Protein AF-A0A7W1AZB2-F1 (afdb_monomer_lite)

Structure (mmCIF, N/CA/C/O backbone):
data_AF-A0A7W1AZB2-F1
#
_entry.id   AF-A0A7W1AZB2-F1
#
loop_
_atom_site.group_PDB
_atom_site.id
_atom_site.type_symbol
_atom_site.label_atom_id
_atom_site.label_alt_id
_atom_site.label_comp_id
_atom_site.label_asym_id
_atom_site.label_entity_id
_atom_site.label_seq_id
_atom_site.pdbx_PDB_ins_code
_atom_site.Cartn_x
_atom_site.Cartn_y
_atom_site.Cartn_z
_atom_site.occupancy
_atom_site.B_iso_or_equiv
_atom_site.auth_seq_id
_atom_site.auth_comp_id
_atom_site.auth_asym_id
_atom_site.auth_atom_id
_atom_site.pdbx_PDB_model_num
ATOM 1 N N . MET A 1 1 ? -14.595 -7.357 2.730 1.00 48.16 1 MET A N 1
ATOM 2 C CA . MET A 1 1 ? -14.914 -8.304 3.821 1.00 48.16 1 MET A CA 1
ATOM 3 C C . MET A 1 1 ? -15.755 -7.704 4.955 1.00 48.16 1 MET A C 1
ATOM 5 O O . MET A 1 1 ? -16.165 -8.462 5.813 1.00 48.16 1 MET A O 1
ATOM 9 N N . ALA A 1 2 ? -16.147 -6.422 4.925 1.00 40.38 2 ALA A N 1
ATOM 10 C CA . ALA A 1 2 ? -17.115 -5.849 5.878 1.00 40.38 2 ALA A CA 1
ATOM 11 C C . ALA A 1 2 ? -18.600 -6.149 5.534 1.00 40.38 2 ALA A C 1
ATOM 13 O O . ALA A 1 2 ? -19.490 -5.406 5.919 1.00 40.38 2 ALA A O 1
ATOM 14 N N . GLY A 1 3 ? -18.868 -7.222 4.779 1.00 42.06 3 GLY A N 1
ATOM 15 C CA . GLY A 1 3 ? -20.216 -7.614 4.330 1.00 42.06 3 GLY A CA 1
ATOM 16 C C . GLY A 1 3 ? -20.587 -9.071 4.632 1.00 42.06 3 GLY A C 1
ATOM 17 O O . GLY A 1 3 ? -21.647 -9.513 4.216 1.00 42.06 3 GLY A O 1
ATOM 18 N N . TYR A 1 4 ? -19.726 -9.816 5.338 1.00 56.06 4 TYR A N 1
ATOM 19 C CA . TYR A 1 4 ? -19.917 -11.246 5.645 1.00 56.06 4 TYR A CA 1
ATOM 20 C C . TYR A 1 4 ? -20.294 -11.519 7.116 1.00 56.06 4 TYR A C 1
ATOM 22 O O . TYR A 1 4 ? -20.297 -12.669 7.536 1.00 56.06 4 TYR A O 1
ATOM 30 N N . GLY A 1 5 ? -20.584 -10.485 7.918 1.00 59.97 5 GLY A N 1
ATOM 31 C CA . GLY A 1 5 ? -20.988 -10.645 9.326 1.00 59.97 5 GLY A CA 1
ATOM 32 C C . GLY A 1 5 ? -19.882 -11.114 10.285 1.00 59.97 5 GLY A C 1
ATOM 33 O O . GLY A 1 5 ? -20.169 -11.411 11.439 1.00 59.97 5 GLY A O 1
ATOM 34 N N . VAL A 1 6 ? -18.627 -11.177 9.835 1.00 67.38 6 VAL A N 1
ATOM 35 C CA . VAL A 1 6 ? -17.486 -11.585 10.668 1.00 67.38 6 VAL A CA 1
ATOM 36 C C . VAL A 1 6 ? -17.044 -10.415 11.544 1.00 67.38 6 VAL A C 1
ATOM 38 O O . VAL A 1 6 ? -16.822 -9.312 11.038 1.00 67.38 6 VAL A O 1
ATOM 41 N N . SER A 1 7 ? -16.924 -10.656 12.852 1.00 72.94 7 SER A N 1
ATOM 42 C CA . SER A 1 7 ? -16.494 -9.635 13.803 1.00 72.94 7 SER A CA 1
ATOM 43 C C . SER A 1 7 ? -15.004 -9.313 13.633 1.00 72.94 7 SER A C 1
ATOM 45 O O . SER A 1 7 ? -14.186 -10.185 13.341 1.00 72.94 7 SER A O 1
ATOM 47 N N . ASP A 1 8 ? -14.641 -8.048 13.833 1.00 70.31 8 ASP A N 1
ATOM 48 C CA . ASP A 1 8 ? -13.257 -7.551 13.788 1.00 70.31 8 ASP A CA 1
ATOM 49 C C . ASP A 1 8 ? -12.321 -8.350 14.719 1.00 70.31 8 ASP A C 1
ATOM 51 O O . ASP A 1 8 ? -11.191 -8.671 14.363 1.00 70.31 8 ASP A O 1
ATOM 55 N N . THR A 1 9 ? -12.848 -8.794 15.863 1.00 76.56 9 THR A N 1
ATOM 56 C CA . THR A 1 9 ? -12.177 -9.679 16.825 1.00 76.56 9 THR A CA 1
ATOM 57 C C . THR A 1 9 ? -11.842 -11.063 16.275 1.00 76.56 9 THR A C 1
ATOM 59 O O . THR A 1 9 ? -10.828 -11.637 16.663 1.00 76.56 9 THR A O 1
ATOM 62 N N . ASP A 1 10 ? -12.654 -11.615 15.377 1.00 77.12 10 ASP A N 1
ATOM 63 C CA . ASP A 1 10 ? -12.387 -12.935 14.793 1.00 77.12 10 ASP A CA 1
ATOM 64 C C . ASP A 1 10 ? -11.356 -12.842 13.666 1.00 77.12 10 ASP A C 1
ATOM 66 O O . ASP A 1 10 ? -10.499 -13.713 13.532 1.00 77.12 10 ASP A O 1
ATOM 70 N N . ILE A 1 11 ? -11.376 -11.744 12.906 1.00 76.38 11 ILE A N 1
ATOM 71 C CA . ILE A 1 11 ? -10.357 -11.448 11.890 1.00 76.38 11 ILE A CA 1
ATOM 72 C C . ILE A 1 11 ? -8.998 -11.213 12.562 1.00 76.38 11 ILE A C 1
ATOM 74 O O . ILE A 1 11 ? -7.988 -11.738 12.100 1.00 76.38 11 ILE A O 1
ATOM 78 N N . ALA A 1 12 ? -8.982 -10.483 13.679 1.00 79.62 12 ALA A N 1
ATOM 79 C CA . ALA A 1 12 ? -7.799 -10.241 14.501 1.00 79.62 12 ALA A CA 1
ATOM 80 C C . ALA A 1 12 ? -7.158 -11.550 14.998 1.00 79.62 12 ALA A C 1
ATOM 82 O O . ALA A 1 12 ? -5.958 -11.749 14.830 1.00 79.62 12 ALA A O 1
ATOM 83 N N . LYS A 1 13 ? -7.967 -12.495 15.501 1.00 79.75 13 LYS A N 1
ATOM 84 C CA . LYS A 1 13 ? -7.493 -13.821 15.943 1.00 79.75 13 LYS A CA 1
ATOM 85 C C . LYS A 1 13 ? -6.894 -14.657 14.814 1.00 79.75 13 LYS A C 1
ATOM 87 O O . LYS A 1 13 ? -5.901 -15.336 15.028 1.00 79.75 13 LYS A O 1
ATOM 92 N N . VAL A 1 14 ? -7.495 -14.633 13.623 1.00 82.56 14 VAL A N 1
ATOM 93 C CA . VAL A 1 14 ? -6.989 -15.393 12.462 1.00 82.56 14 VAL A CA 1
ATOM 94 C C . VAL A 1 14 ? -5.689 -14.798 11.923 1.00 82.56 14 VAL A C 1
ATOM 96 O O . VAL A 1 14 ? -4.838 -15.529 11.423 1.00 82.56 14 VAL A O 1
ATOM 99 N N . LEU A 1 15 ? -5.542 -13.476 12.007 1.00 77.25 15 LEU A N 1
ATOM 100 C CA . LEU A 1 15 ? -4.338 -12.775 11.570 1.00 77.25 15 LEU A CA 1
ATOM 101 C C . LEU A 1 15 ? -3.238 -12.736 12.645 1.00 77.25 15 LEU A C 1
ATOM 103 O O . LEU A 1 15 ? -2.122 -12.354 12.311 1.00 77.25 15 LEU A O 1
ATOM 107 N N . ASP A 1 16 ? -3.543 -13.141 13.883 1.00 79.31 16 ASP A N 1
ATOM 108 C CA . ASP A 1 16 ? -2.678 -13.020 15.068 1.00 79.31 16 ASP A CA 1
ATOM 109 C C . ASP A 1 16 ? -2.204 -11.571 15.308 1.00 79.31 16 ASP A C 1
ATOM 111 O O . ASP A 1 16 ? -1.042 -11.288 15.591 1.00 79.31 16 ASP A O 1
ATOM 115 N N . ILE A 1 17 ? -3.123 -10.615 15.128 1.00 80.38 17 ILE A N 1
ATOM 116 C CA . ILE A 1 17 ? -2.878 -9.175 15.295 1.00 80.38 17 ILE A CA 1
ATOM 117 C C . ILE A 1 17 ? -3.910 -8.630 16.276 1.00 80.38 17 ILE A C 1
ATOM 119 O O . ILE A 1 17 ? -5.069 -9.032 16.245 1.00 80.38 17 ILE A O 1
ATOM 123 N N . ASP A 1 18 ? -3.513 -7.681 17.120 1.00 81.12 18 ASP A N 1
ATOM 124 C CA . ASP A 1 18 ? -4.442 -6.996 18.014 1.00 81.12 18 ASP A CA 1
ATOM 125 C C . ASP A 1 18 ? -5.546 -6.233 17.244 1.00 81.12 18 ASP A C 1
ATOM 127 O O . ASP A 1 18 ? -5.304 -5.607 16.204 1.00 81.12 18 ASP A O 1
ATOM 131 N N . ALA A 1 19 ? -6.776 -6.280 17.763 1.00 76.62 19 ALA A N 1
ATOM 132 C CA . ALA A 1 19 ? -7.951 -5.712 17.101 1.00 76.62 19 ALA A CA 1
ATOM 133 C C . ALA A 1 19 ? -7.880 -4.179 16.969 1.00 76.62 19 ALA A C 1
ATOM 135 O O . ALA A 1 19 ? -8.385 -3.610 16.001 1.00 76.62 19 ALA A O 1
ATOM 136 N N . GLU A 1 20 ? -7.215 -3.484 17.893 1.00 78.88 20 GLU A N 1
ATOM 137 C CA . GLU A 1 20 ? -7.022 -2.036 17.796 1.00 78.88 20 GLU A CA 1
ATOM 138 C C . GLU A 1 20 ? -6.054 -1.687 16.660 1.00 78.88 20 GLU A C 1
ATOM 140 O O . GLU A 1 20 ? -6.298 -0.768 15.870 1.00 78.88 20 GLU A O 1
ATOM 145 N N . THR A 1 21 ? -5.014 -2.506 16.494 1.00 77.19 21 THR A N 1
ATOM 146 C CA . THR A 1 21 ? -4.068 -2.403 15.375 1.00 77.19 21 THR A CA 1
ATOM 147 C C . THR A 1 21 ? -4.775 -2.661 14.042 1.00 77.19 21 THR A C 1
ATOM 149 O O . THR A 1 21 ? -4.596 -1.909 13.077 1.00 77.19 21 THR A O 1
ATOM 152 N N . LEU A 1 22 ? -5.659 -3.662 13.992 1.00 74.44 22 LEU A N 1
ATOM 153 C CA . LEU A 1 22 ? -6.482 -3.956 12.819 1.00 74.44 22 LEU A CA 1
ATOM 154 C C . LEU A 1 22 ? -7.354 -2.751 12.424 1.00 74.44 22 LEU A C 1
ATOM 156 O O . LEU A 1 22 ? -7.337 -2.328 11.263 1.00 74.44 22 LEU A O 1
ATOM 160 N N . ARG A 1 23 ? -8.044 -2.129 13.388 1.00 74.50 23 ARG A N 1
ATOM 161 C CA . ARG A 1 23 ? -8.871 -0.927 13.163 1.00 74.50 23 ARG A CA 1
ATOM 162 C C . ARG A 1 23 ? -8.063 0.265 12.676 1.00 74.50 23 ARG A C 1
ATOM 164 O O . ARG A 1 23 ? -8.494 0.950 11.746 1.00 74.50 23 ARG A O 1
ATOM 171 N N . LEU A 1 24 ? -6.887 0.499 13.254 1.00 74.75 24 LEU A N 1
ATOM 172 C CA . LEU A 1 24 ? -6.000 1.586 12.845 1.00 74.75 24 LEU A CA 1
ATOM 173 C C . LEU A 1 24 ? -5.580 1.440 11.373 1.00 74.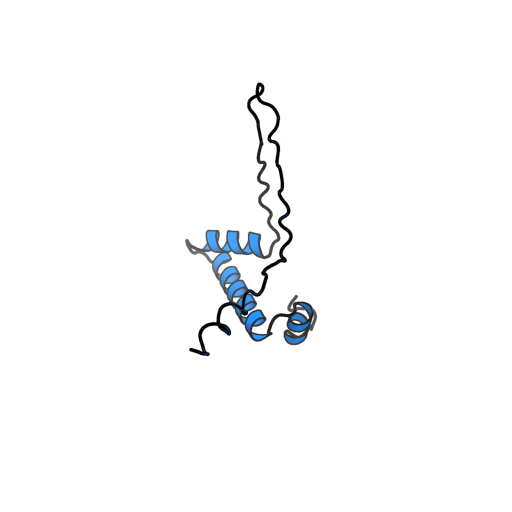75 24 LEU A C 1
ATOM 175 O O . LEU A 1 24 ? -5.651 2.399 10.596 1.00 74.75 24 LEU A O 1
ATOM 179 N N . HIS A 1 25 ? -5.205 0.227 10.962 1.00 69.62 25 HIS A N 1
ATOM 180 C CA . HIS A 1 25 ? -4.848 -0.063 9.575 1.00 69.62 25 HIS A CA 1
ATOM 181 C C . HIS A 1 25 ? -6.045 0.055 8.624 1.00 69.62 25 HIS A C 1
ATOM 183 O O . HIS A 1 25 ? -5.906 0.611 7.529 1.00 69.62 25 HIS A O 1
ATOM 189 N N . TYR A 1 26 ? -7.229 -0.411 9.031 1.00 68.94 26 TYR A N 1
ATOM 190 C CA . TYR A 1 26 ? -8.441 -0.300 8.217 1.00 68.94 26 TYR A CA 1
ATOM 191 C C . TYR A 1 26 ? -8.897 1.149 8.022 1.00 68.94 26 TYR A C 1
ATOM 193 O O . TYR A 1 26 ? -9.222 1.524 6.893 1.00 68.94 26 TYR A O 1
ATOM 201 N N . CYS A 1 27 ? -8.839 1.973 9.068 1.00 68.69 27 CYS A N 1
ATOM 202 C CA . CYS A 1 27 ? -9.175 3.396 9.010 1.00 68.69 27 CYS A CA 1
ATOM 203 C C . CYS A 1 27 ? -8.255 4.158 8.041 1.00 68.69 27 CYS A C 1
ATOM 205 O O . CYS A 1 27 ? -8.708 4.926 7.188 1.00 68.69 27 CYS A O 1
ATOM 207 N N . ARG A 1 28 ? -6.943 3.892 8.093 1.00 69.12 28 ARG A N 1
ATOM 208 C CA . ARG A 1 28 ? -5.972 4.534 7.191 1.00 69.12 28 ARG A CA 1
ATOM 209 C C . ARG A 1 28 ? -6.211 4.167 5.728 1.00 69.12 28 ARG A C 1
ATOM 211 O O . ARG A 1 28 ? -6.047 5.004 4.843 1.00 69.12 28 ARG A O 1
ATOM 218 N N . ALA A 1 29 ? -6.639 2.936 5.486 1.00 68.81 29 ALA A N 1
ATOM 219 C CA . ALA A 1 29 ? -6.986 2.456 4.164 1.00 68.81 29 ALA A CA 1
ATOM 220 C C . ALA A 1 29 ? -8.279 3.132 3.643 1.00 68.81 29 ALA A C 1
ATOM 222 O O . ALA A 1 29 ? -8.306 3.609 2.511 1.00 68.81 29 ALA A O 1
ATOM 223 N N . GLU A 1 30 ? -9.328 3.258 4.460 1.00 72.81 30 GLU A N 1
ATOM 224 C CA . GLU A 1 30 ? -10.557 3.974 4.073 1.00 72.81 30 GLU A CA 1
ATOM 225 C C . GLU A 1 30 ? -10.291 5.443 3.695 1.00 72.81 30 GLU A C 1
ATOM 227 O O . GLU A 1 30 ? -10.776 5.924 2.667 1.00 72.81 30 GLU A O 1
ATOM 232 N N . ASN A 1 31 ? -9.458 6.141 4.470 1.00 73.44 31 ASN A N 1
ATOM 233 C CA . ASN A 1 31 ? -9.076 7.526 4.183 1.00 73.44 31 ASN A CA 1
ATOM 234 C C . ASN A 1 31 ? -8.335 7.671 2.845 1.00 73.44 31 ASN A C 1
ATOM 236 O O . ASN A 1 31 ? -8.558 8.635 2.110 1.00 73.44 31 ASN A O 1
ATOM 240 N N . LEU A 1 32 ? -7.483 6.701 2.504 1.00 69.12 32 LEU A N 1
ATOM 241 C CA . LEU A 1 32 ? -6.794 6.663 1.214 1.00 69.12 32 LEU A CA 1
ATOM 242 C C . LEU A 1 32 ? -7.766 6.453 0.051 1.00 69.12 32 LEU A C 1
ATOM 244 O O . LEU A 1 32 ? -7.633 7.130 -0.961 1.00 69.12 32 LEU A O 1
ATOM 248 N N . TYR A 1 33 ? -8.768 5.584 0.204 1.00 74.56 33 TYR A N 1
ATOM 249 C CA . TYR A 1 33 ? -9.803 5.380 -0.814 1.00 74.56 33 TYR A CA 1
ATOM 250 C C . TYR A 1 33 ? -10.634 6.645 -1.065 1.00 74.56 33 TYR A C 1
ATOM 252 O O . TYR A 1 33 ? -10.868 7.019 -2.215 1.00 74.56 33 TYR A O 1
ATOM 260 N N . ARG A 1 34 ? -11.028 7.354 0.002 1.00 77.06 34 ARG A N 1
ATOM 261 C CA . ARG A 1 34 ? -11.748 8.631 -0.127 1.00 77.06 34 ARG A CA 1
ATOM 262 C C . ARG A 1 34 ? -10.908 9.690 -0.839 1.00 77.06 34 ARG A C 1
ATOM 264 O O . ARG A 1 34 ? -11.423 10.356 -1.728 1.00 77.06 34 ARG A O 1
ATOM 271 N N . LYS A 1 35 ? -9.618 9.814 -0.502 1.00 77.56 35 LYS A N 1
ATOM 272 C CA . LYS A 1 35 ? -8.696 10.730 -1.200 1.00 77.56 35 LYS A CA 1
ATOM 273 C C . LYS A 1 35 ? -8.457 10.336 -2.657 1.00 77.56 35 LYS A C 1
ATOM 275 O O . LYS A 1 35 ? -8.400 11.211 -3.508 1.00 77.56 35 LYS A O 1
ATOM 280 N N . ALA A 1 36 ? -8.343 9.041 -2.941 1.00 72.69 36 ALA A N 1
ATOM 281 C CA . ALA A 1 36 ? -8.160 8.511 -4.290 1.00 72.69 36 ALA A CA 1
ATOM 282 C C . ALA A 1 36 ? -9.355 8.773 -5.220 1.00 72.69 36 ALA A C 1
ATOM 284 O O . ALA A 1 36 ? -9.174 8.862 -6.428 1.00 72.69 36 ALA A O 1
ATOM 285 N N . THR A 1 37 ? -10.564 8.874 -4.657 1.00 77.88 37 THR A N 1
ATOM 286 C CA . THR A 1 37 ? -11.820 9.082 -5.403 1.00 77.88 37 THR A CA 1
ATOM 287 C C . THR A 1 37 ? -12.221 10.566 -5.477 1.00 77.88 37 THR A C 1
ATOM 289 O O . THR A 1 37 ? -13.247 10.893 -6.061 1.00 77.88 37 THR A O 1
ATOM 292 N N . GLY A 1 38 ? -11.452 11.471 -4.861 1.00 79.38 38 GLY A N 1
ATOM 293 C CA . GLY A 1 38 ? -11.699 12.916 -4.906 1.00 79.38 38 GLY A CA 1
ATOM 294 C C . GLY A 1 38 ? -10.912 13.631 -6.010 1.00 79.38 38 GLY A C 1
ATOM 295 O O . GLY A 1 38 ? -9.960 13.085 -6.555 1.00 79.38 38 GLY A O 1
ATOM 296 N N . ASP A 1 39 ? -11.257 14.890 -6.283 1.00 70.69 39 ASP A N 1
ATOM 297 C CA . ASP A 1 39 ? -10.630 15.721 -7.327 1.00 70.69 39 ASP A CA 1
ATOM 298 C C . ASP A 1 39 ? -9.491 16.607 -6.784 1.00 70.69 39 ASP A C 1
ATOM 300 O O . ASP A 1 39 ? -9.527 17.835 -6.857 1.00 70.69 39 ASP A O 1
ATOM 304 N N . GLY A 1 40 ? -8.471 15.989 -6.183 1.00 78.38 40 GLY A N 1
ATOM 305 C CA . GLY A 1 40 ? -7.289 16.689 -5.660 1.00 78.38 40 GLY A CA 1
ATOM 306 C C . GLY A 1 40 ? -5.997 16.304 -6.381 1.00 78.38 40 GLY A C 1
ATOM 307 O O . GLY A 1 40 ? -5.871 15.190 -6.878 1.00 78.38 40 GLY A O 1
ATOM 308 N N . CYS A 1 41 ? -4.976 17.169 -6.360 1.00 71.75 41 CYS A N 1
ATOM 309 C CA . CYS A 1 41 ? -3.643 16.828 -6.890 1.00 71.75 41 CYS A CA 1
ATOM 310 C C . CYS A 1 41 ? -3.037 15.573 -6.226 1.00 71.75 41 CYS A C 1
ATOM 312 O O . CYS A 1 41 ? -2.258 14.851 -6.841 1.00 71.75 41 CYS A O 1
ATOM 314 N N . GLU A 1 42 ? -3.415 15.285 -4.977 1.00 79.94 42 GLU A N 1
ATOM 315 C CA . GLU A 1 42 ? -2.990 14.087 -4.239 1.00 79.94 42 GLU A CA 1
ATOM 316 C C . GLU A 1 42 ? -3.772 12.816 -4.619 1.00 79.94 42 GLU A C 1
ATOM 318 O O . GLU A 1 42 ? -3.386 11.715 -4.215 1.00 79.94 42 GLU A O 1
ATOM 323 N N . ALA A 1 43 ? -4.870 12.945 -5.372 1.00 78.50 43 ALA A N 1
ATOM 324 C CA . ALA A 1 43 ? -5.797 11.851 -5.642 1.00 78.50 43 ALA A CA 1
ATOM 325 C C . ALA A 1 43 ? -5.155 10.739 -6.471 1.00 78.50 43 ALA A C 1
ATOM 327 O O . ALA A 1 43 ? -5.306 9.565 -6.145 1.00 78.50 43 ALA A O 1
ATOM 328 N N . VAL A 1 44 ? -4.350 11.095 -7.477 1.00 78.19 44 VAL A N 1
ATOM 329 C CA . VAL A 1 44 ? -3.648 10.120 -8.327 1.00 78.19 44 VAL A CA 1
ATOM 330 C C . VAL A 1 44 ? -2.670 9.279 -7.502 1.00 78.19 44 VAL A C 1
ATOM 332 O O . VAL A 1 44 ? -2.651 8.053 -7.610 1.00 78.19 44 VAL A O 1
ATOM 335 N N . THR A 1 45 ? -1.905 9.909 -6.609 1.00 83.75 45 THR A N 1
ATOM 336 C CA . THR A 1 45 ? -0.954 9.214 -5.728 1.00 83.75 45 THR A CA 1
ATOM 337 C C . THR A 1 45 ? -1.670 8.292 -4.742 1.00 83.75 45 THR A C 1
ATOM 339 O O . THR A 1 45 ? -1.268 7.140 -4.557 1.00 83.75 45 THR A O 1
ATOM 342 N N . ALA A 1 46 ? -2.764 8.767 -4.139 1.00 80.81 46 ALA A N 1
ATOM 343 C CA . ALA A 1 46 ? -3.593 7.954 -3.256 1.00 80.81 46 ALA A CA 1
ATOM 344 C C . ALA A 1 46 ? -4.227 6.765 -4.004 1.00 80.81 46 ALA A C 1
ATOM 346 O O . ALA A 1 46 ? -4.259 5.656 -3.468 1.00 80.81 46 ALA A O 1
ATOM 347 N N . ALA A 1 47 ? -4.660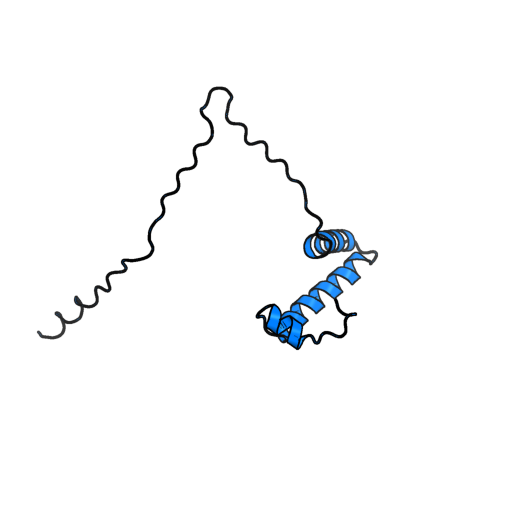 6.963 -5.253 1.00 80.75 47 ALA A N 1
ATOM 348 C CA . ALA A 1 47 ? -5.232 5.922 -6.103 1.00 80.75 47 ALA A CA 1
ATOM 349 C C . ALA A 1 47 ? -4.209 4.840 -6.466 1.00 80.75 47 ALA A C 1
ATOM 351 O O . ALA A 1 47 ? -4.498 3.652 -6.314 1.00 80.75 47 ALA A O 1
ATOM 352 N N . ILE A 1 48 ? -2.991 5.225 -6.860 1.00 83.00 48 ILE A N 1
ATOM 353 C CA . ILE A 1 48 ? -1.897 4.281 -7.136 1.00 83.00 48 ILE A CA 1
ATOM 354 C C . ILE A 1 48 ? -1.592 3.440 -5.893 1.00 83.00 48 ILE A C 1
ATOM 356 O O . ILE A 1 48 ? -1.503 2.211 -5.971 1.00 83.00 48 ILE A O 1
ATOM 360 N N . PHE A 1 49 ? -1.470 4.082 -4.730 1.00 82.12 49 PHE A N 1
ATOM 361 C CA . PHE A 1 49 ? -1.192 3.375 -3.484 1.00 82.12 49 PHE A CA 1
ATOM 362 C C . PHE A 1 49 ? -2.331 2.420 -3.097 1.00 82.12 49 PHE A C 1
ATOM 364 O O . PHE A 1 49 ? -2.082 1.276 -2.707 1.00 82.12 49 PHE A O 1
ATOM 371 N N . TRP A 1 50 ? -3.587 2.844 -3.251 1.00 80.19 50 TRP A N 1
ATOM 372 C CA . TRP A 1 50 ? -4.755 2.004 -2.989 1.00 80.19 50 TRP A CA 1
ATOM 373 C C . TRP A 1 50 ? -4.810 0.772 -3.900 1.00 80.19 50 TRP A C 1
ATOM 375 O O . TRP A 1 50 ? -4.997 -0.353 -3.427 1.00 80.19 50 TRP A O 1
ATOM 385 N N . LEU A 1 51 ? -4.591 0.958 -5.202 1.00 79.62 51 LEU A N 1
ATOM 386 C CA . LEU A 1 51 ? -4.618 -0.132 -6.174 1.00 79.62 51 LEU A CA 1
ATOM 387 C C . LEU A 1 51 ? -3.483 -1.145 -5.940 1.00 79.62 51 LEU A C 1
ATOM 389 O O . LEU A 1 51 ? -3.716 -2.355 -5.993 1.00 79.62 51 LEU A O 1
ATOM 393 N N . LYS A 1 52 ? -2.276 -0.674 -5.601 1.00 78.69 52 LYS A N 1
ATOM 394 C CA . LYS A 1 52 ? -1.141 -1.548 -5.255 1.00 78.69 52 LYS A CA 1
ATOM 395 C C . LYS A 1 52 ? -1.373 -2.330 -3.961 1.00 78.69 52 LYS A C 1
ATOM 397 O O . LYS A 1 52 ? -1.074 -3.520 -3.900 1.00 78.69 52 LYS A O 1
ATOM 402 N N . THR A 1 53 ? -1.926 -1.690 -2.929 1.00 74.81 53 THR A N 1
ATOM 403 C CA . THR A 1 53 ? -2.083 -2.314 -1.602 1.00 74.81 53 THR A CA 1
ATOM 404 C C . THR A 1 53 ? -3.335 -3.180 -1.456 1.00 74.81 53 THR A C 1
ATOM 406 O O . THR A 1 53 ? -3.289 -4.166 -0.721 1.00 74.81 53 THR A O 1
ATOM 409 N N . ARG A 1 54 ? -4.444 -2.877 -2.152 1.00 70.69 54 ARG A N 1
ATOM 410 C CA . ARG A 1 54 ? -5.707 -3.638 -2.036 1.00 70.69 54 ARG A CA 1
ATOM 411 C C . ARG A 1 54 ? -6.250 -4.240 -3.325 1.00 70.69 54 ARG A C 1
ATOM 413 O O . ARG A 1 54 ? -6.845 -5.311 -3.249 1.00 70.69 54 ARG A O 1
ATOM 420 N N . ALA A 1 55 ? -6.032 -3.631 -4.490 1.00 71.94 55 ALA A N 1
ATOM 421 C CA . ALA A 1 55 ? -6.528 -4.180 -5.761 1.00 71.94 55 ALA A CA 1
ATOM 422 C C . ALA A 1 55 ? -5.592 -5.234 -6.380 1.00 71.94 55 ALA A C 1
ATOM 424 O O . ALA A 1 55 ? -5.830 -5.690 -7.495 1.00 71.94 55 ALA A O 1
ATOM 425 N N . ARG A 1 56 ? -4.534 -5.637 -5.655 1.00 69.19 56 ARG A N 1
ATOM 426 C CA . ARG A 1 56 ? -3.527 -6.618 -6.100 1.00 69.19 56 ARG A CA 1
ATOM 427 C C . ARG A 1 56 ? -2.865 -6.223 -7.425 1.00 69.19 56 ARG A C 1
ATOM 429 O O . ARG A 1 56 ? -2.380 -7.097 -8.143 1.00 69.19 56 ARG A O 1
ATOM 436 N N . TRP A 1 57 ? -2.798 -4.923 -7.726 1.00 78.25 57 TRP A N 1
ATOM 437 C CA . TRP A 1 57 ? -2.056 -4.445 -8.885 1.00 78.25 57 TRP A CA 1
ATOM 438 C C . TRP A 1 57 ? -0.572 -4.761 -8.685 1.00 78.25 57 TRP A C 1
ATOM 440 O O . TRP A 1 57 ? 0.091 -4.196 -7.815 1.00 78.25 57 TRP A O 1
ATOM 450 N N . LYS A 1 58 ? -0.064 -5.708 -9.478 1.00 71.94 58 LYS A N 1
ATOM 451 C CA . LYS A 1 58 ? 1.360 -6.016 -9.577 1.00 71.94 58 LYS A CA 1
ATOM 452 C C . LYS A 1 58 ? 1.962 -5.263 -10.748 1.00 71.94 58 LYS A C 1
ATOM 454 O O . LYS A 1 58 ? 1.472 -5.353 -11.869 1.00 71.94 58 LYS A O 1
ATOM 459 N N . GLU A 1 59 ? 3.046 -4.560 -10.471 1.00 77.50 59 GLU A N 1
ATOM 460 C CA . GLU A 1 59 ? 3.889 -3.979 -11.503 1.00 77.50 59 GLU A CA 1
ATOM 461 C C . GLU A 1 59 ? 4.811 -5.084 -12.023 1.00 77.50 59 GLU A C 1
ATOM 463 O O . GLU A 1 59 ? 5.551 -5.700 -11.254 1.00 77.50 59 GLU A O 1
ATOM 468 N N . THR A 1 60 ? 4.707 -5.409 -13.307 1.00 73.75 60 THR A N 1
ATOM 469 C CA . THR A 1 60 ? 5.567 -6.407 -13.946 1.00 73.75 60 THR A CA 1
ATOM 470 C C . THR A 1 60 ? 6.878 -5.742 -14.332 1.00 73.75 60 THR A C 1
ATOM 472 O O . THR A 1 60 ? 6.964 -5.099 -15.376 1.00 73.75 60 THR A O 1
ATOM 475 N N . SER A 1 61 ? 7.896 -5.873 -13.483 1.00 71.06 61 SER A N 1
ATOM 476 C CA . SER A 1 61 ? 9.251 -5.423 -13.793 1.00 71.06 61 SER A CA 1
ATOM 477 C C . SER A 1 61 ? 10.056 -6.565 -14.416 1.00 71.06 61 SER A C 1
ATOM 479 O O . SER A 1 61 ? 10.430 -7.531 -13.749 1.00 71.06 61 SER A O 1
ATOM 481 N N . VAL A 1 62 ? 10.320 -6.464 -15.718 1.00 75.06 62 VAL A N 1
ATOM 482 C CA . VAL A 1 62 ? 11.252 -7.361 -16.408 1.00 75.06 62 VAL A CA 1
ATOM 483 C C . VAL A 1 62 ? 12.660 -6.847 -16.133 1.00 75.06 62 VAL A C 1
ATOM 485 O O . VAL A 1 62 ? 13.036 -5.777 -16.599 1.00 75.06 62 VAL A O 1
ATOM 488 N N . HIS A 1 63 ? 13.416 -7.585 -15.325 1.00 76.94 63 HIS A N 1
ATOM 489 C CA . HIS A 1 63 ? 14.829 -7.305 -15.094 1.00 76.94 63 HIS A CA 1
ATOM 490 C C . HIS A 1 63 ? 15.648 -8.220 -15.998 1.00 76.94 63 HIS A C 1
ATOM 492 O O . HIS A 1 63 ? 15.783 -9.413 -15.724 1.00 76.94 63 HIS A O 1
ATOM 498 N N . GLU A 1 64 ? 16.177 -7.667 -17.085 1.00 75.31 64 GLU A N 1
ATOM 499 C CA . GLU A 1 64 ? 17.124 -8.379 -17.938 1.00 75.31 64 GLU A CA 1
ATOM 500 C C . GLU A 1 64 ? 18.494 -8.393 -17.252 1.00 75.31 64 GLU A C 1
ATOM 502 O O . GLU A 1 64 ? 19.214 -7.397 -17.214 1.00 75.31 64 GLU A O 1
ATOM 507 N N . LEU A 1 65 ? 18.843 -9.534 -16.656 1.00 71.44 65 LEU A N 1
ATOM 508 C CA . LEU A 1 65 ? 20.171 -9.774 -16.096 1.00 71.44 65 LEU A CA 1
ATOM 509 C C . LEU A 1 65 ? 21.094 -10.273 -17.212 1.00 71.44 65 LEU A C 1
ATOM 511 O O . LEU A 1 65 ? 21.289 -11.474 -17.385 1.00 71.44 65 LEU A O 1
ATOM 515 N N . GLY A 1 66 ? 21.635 -9.342 -17.995 1.00 66.00 66 GLY A N 1
ATOM 516 C CA . GLY A 1 66 ? 22.677 -9.628 -18.978 1.00 66.00 66 GLY A CA 1
ATOM 517 C C . GLY A 1 66 ? 24.060 -9.597 -18.329 1.00 66.00 66 GLY A C 1
ATOM 518 O O . GLY A 1 66 ? 24.507 -8.546 -17.875 1.00 66.00 66 GLY A O 1
ATOM 519 N N . GLY A 1 67 ? 24.755 -10.735 -18.292 1.00 64.88 67 GLY A N 1
ATOM 520 C CA . GLY A 1 67 ? 26.219 -10.716 -18.223 1.00 64.88 67 GLY A CA 1
ATOM 521 C C . GLY A 1 67 ? 26.770 -10.241 -19.570 1.00 64.88 67 GLY A C 1
ATOM 522 O O . GLY A 1 67 ? 26.115 -10.448 -20.593 1.00 64.88 67 GLY A O 1
ATOM 523 N N . ALA A 1 68 ? 27.946 -9.604 -19.601 1.00 67.88 68 ALA A N 1
ATOM 524 C CA . ALA A 1 68 ? 28.639 -9.401 -20.876 1.00 67.88 68 ALA A CA 1
ATOM 525 C C . ALA A 1 68 ? 28.740 -10.757 -21.596 1.00 67.88 68 ALA A C 1
ATOM 527 O O . ALA A 1 68 ? 28.993 -11.767 -20.939 1.00 67.88 68 ALA A O 1
ATOM 528 N N . SER A 1 69 ? 28.522 -10.794 -22.914 1.00 63.34 69 SER A N 1
ATOM 529 C CA . SER A 1 69 ? 28.499 -12.025 -23.731 1.00 63.34 69 SER A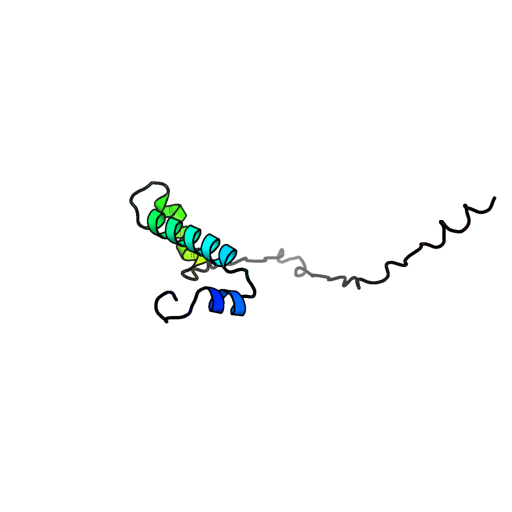 CA 1
ATOM 530 C C . SER A 1 69 ? 29.738 -12.915 -23.566 1.00 63.34 69 SER A C 1
ATOM 532 O O . SER A 1 69 ? 29.710 -14.112 -23.832 1.00 63.34 69 SER A O 1
ATOM 534 N N . ASP A 1 70 ? 30.816 -12.291 -23.124 1.00 68.81 70 ASP A N 1
ATOM 535 C CA . ASP A 1 70 ? 32.184 -12.761 -23.014 1.00 68.81 70 ASP A CA 1
ATOM 536 C C . ASP A 1 70 ? 32.571 -13.072 -21.554 1.00 68.81 70 ASP A C 1
ATOM 538 O O . ASP A 1 70 ? 33.677 -13.545 -21.289 1.00 68.81 70 ASP A O 1
ATOM 542 N N . LEU A 1 71 ? 31.648 -12.874 -20.603 1.00 66.31 71 LEU A N 1
ATOM 543 C CA . LEU A 1 71 ? 31.811 -13.225 -19.196 1.00 66.31 71 LEU A CA 1
ATOM 544 C C . LEU A 1 71 ? 30.919 -14.413 -18.804 1.00 66.31 71 LEU A C 1
ATOM 546 O O . LEU A 1 71 ? 29.801 -14.564 -19.301 1.00 66.31 71 LEU A O 1
ATOM 550 N N . PRO A 1 72 ? 31.388 -15.265 -17.877 1.00 69.88 72 PRO A N 1
ATOM 551 C CA . PRO A 1 72 ? 30.574 -16.343 -17.337 1.00 69.88 72 PRO A CA 1
ATOM 552 C C . PRO A 1 72 ? 29.334 -15.793 -16.605 1.00 69.88 72 PRO A C 1
ATOM 554 O O . PRO A 1 72 ? 29.361 -14.672 -16.087 1.00 69.88 72 PRO A O 1
ATOM 557 N N . PRO A 1 73 ? 28.245 -16.581 -16.526 1.00 74.19 73 PRO A N 1
ATOM 558 C CA . PRO A 1 73 ? 27.015 -16.173 -15.854 1.00 74.19 73 PRO A CA 1
ATOM 559 C C . PRO A 1 73 ? 27.260 -15.813 -14.383 1.00 74.19 73 PRO A C 1
ATOM 561 O O . PRO A 1 73 ? 28.138 -16.3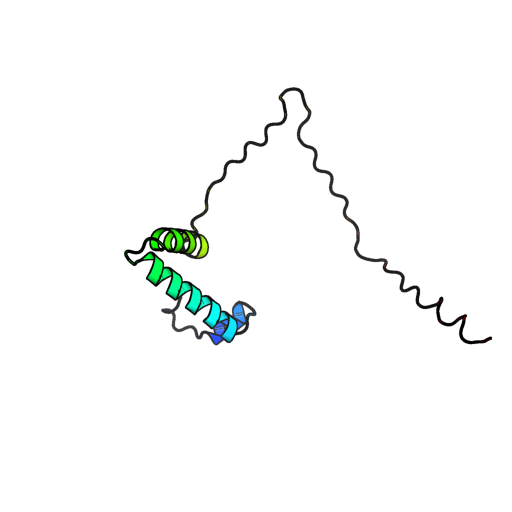81 -13.728 1.00 74.19 73 PRO A O 1
ATOM 564 N N . LEU A 1 74 ? 26.444 -14.894 -13.853 1.00 76.00 74 LEU A N 1
ATOM 565 C CA . LEU A 1 74 ? 26.505 -14.458 -12.455 1.00 76.00 74 LEU A CA 1
ATOM 566 C C . LEU A 1 74 ? 26.361 -15.668 -11.514 1.00 76.00 74 LEU A C 1
ATOM 568 O O . LEU A 1 74 ? 25.301 -16.289 -11.431 1.00 76.00 74 LEU A O 1
ATOM 572 N N . ARG A 1 75 ? 27.441 -16.005 -10.803 1.00 73.56 75 ARG A N 1
ATOM 573 C CA . ARG A 1 75 ? 27.485 -17.090 -9.818 1.00 73.56 75 ARG A CA 1
ATOM 574 C C . ARG A 1 75 ? 27.143 -16.537 -8.436 1.00 73.56 75 ARG A C 1
ATOM 576 O O . ARG A 1 75 ? 27.836 -15.661 -7.932 1.00 73.56 75 ARG A O 1
ATOM 583 N N . ILE A 1 76 ? 26.087 -17.067 -7.823 1.00 81.25 76 ILE A N 1
ATOM 584 C CA . ILE A 1 76 ? 25.680 -16.721 -6.456 1.00 81.25 76 ILE A CA 1
ATOM 585 C C . ILE A 1 76 ? 26.177 -17.824 -5.515 1.00 81.25 76 ILE A C 1
ATOM 587 O O . ILE A 1 76 ? 25.704 -18.957 -5.593 1.00 81.25 76 ILE A O 1
ATOM 591 N N . GLU A 1 77 ? 27.109 -17.501 -4.616 1.00 82.31 77 GLU A N 1
ATOM 592 C CA . GLU A 1 77 ? 27.567 -18.405 -3.552 1.00 82.31 77 GLU A CA 1
ATOM 593 C C . GLU A 1 77 ? 26.953 -17.982 -2.214 1.00 82.31 77 GLU A C 1
ATOM 595 O O . GLU A 1 77 ? 27.010 -16.817 -1.826 1.00 82.31 77 GLU A O 1
ATOM 600 N N . ARG A 1 78 ? 26.324 -18.933 -1.515 1.00 76.38 78 ARG A N 1
ATOM 601 C CA . ARG A 1 78 ? 25.710 -18.714 -0.199 1.00 76.38 78 ARG A CA 1
ATOM 602 C C . ARG A 1 78 ? 26.544 -19.400 0.874 1.00 76.38 78 ARG A C 1
ATOM 604 O O . ARG A 1 78 ? 26.698 -20.617 0.843 1.00 76.38 78 ARG A O 1
ATOM 611 N N . ILE A 1 79 ? 27.031 -18.632 1.842 1.00 82.44 79 ILE A N 1
ATOM 612 C CA . ILE A 1 79 ? 27.635 -19.171 3.063 1.00 82.44 79 ILE A CA 1
ATOM 613 C C . ILE A 1 79 ? 26.525 -19.228 4.110 1.00 82.44 79 ILE A C 1
ATOM 615 O O . ILE A 1 79 ? 25.995 -18.198 4.523 1.00 82.44 79 ILE A O 1
ATOM 619 N N . ILE A 1 80 ? 26.123 -20.440 4.488 1.00 77.38 80 ILE A N 1
ATOM 620 C CA . ILE A 1 80 ? 25.176 -20.654 5.583 1.00 77.38 80 ILE A CA 1
ATOM 621 C C . ILE A 1 80 ? 26.007 -20.653 6.863 1.00 77.38 80 ILE A C 1
ATOM 623 O O . ILE A 1 80 ? 26.770 -21.583 7.101 1.00 77.38 80 ILE A O 1
ATOM 627 N N . ILE A 1 81 ? 25.903 -19.579 7.642 1.00 79.19 81 ILE A N 1
ATOM 628 C CA . ILE A 1 81 ? 26.485 -19.515 8.982 1.00 79.19 81 ILE A CA 1
ATOM 629 C C . ILE A 1 81 ? 25.439 -20.095 9.932 1.00 79.19 81 ILE A C 1
ATOM 631 O 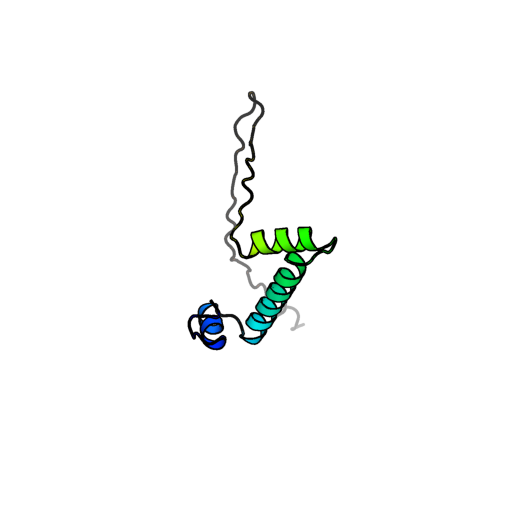O . ILE A 1 81 ? 24.366 -19.507 10.086 1.00 79.19 81 ILE A O 1
ATOM 635 N N . ASP A 1 82 ? 25.730 -21.242 10.544 1.00 75.69 82 ASP A N 1
ATOM 636 C CA . ASP A 1 82 ? 24.882 -21.797 11.596 1.00 75.69 82 ASP A CA 1
ATOM 637 C C . ASP A 1 82 ? 24.907 -20.873 12.829 1.00 75.69 82 ASP A C 1
ATOM 639 O O . ASP A 1 82 ? 25.977 -20.562 13.360 1.00 75.69 82 ASP A O 1
ATOM 643 N N . PRO A 1 83 ? 23.747 -20.399 13.318 1.00 71.69 83 PRO A N 1
ATOM 644 C CA . PRO A 1 83 ? 23.689 -19.514 14.469 1.00 71.69 83 PRO A CA 1
ATOM 645 C C . PRO A 1 83 ? 23.680 -20.336 15.764 1.00 71.69 83 PRO A C 1
ATOM 647 O O . PRO A 1 83 ? 22.621 -20.543 16.349 1.00 71.69 83 PRO A O 1
ATOM 650 N N . ARG A 1 84 ? 24.848 -20.831 16.185 1.00 67.00 84 ARG A N 1
ATOM 651 C CA . ARG A 1 84 ? 25.219 -21.315 17.539 1.00 67.00 84 ARG A CA 1
ATOM 652 C C . ARG A 1 84 ? 26.650 -21.833 17.392 1.00 67.00 84 ARG A C 1
ATOM 654 O O . ARG A 1 84 ? 26.860 -22.815 16.708 1.00 67.00 84 ARG A O 1
ATOM 661 N N . GLU A 1 85 ? 27.662 -21.131 17.874 1.00 58.34 85 GLU A N 1
ATOM 662 C CA . GLU A 1 85 ? 28.051 -21.182 19.281 1.00 58.34 85 GLU A CA 1
ATOM 663 C C . GLU A 1 85 ? 28.445 -19.790 19.780 1.00 58.34 85 GLU A C 1
ATOM 665 O O . GLU A 1 85 ? 29.555 -19.308 19.578 1.00 58.34 85 GLU A O 1
ATOM 670 N N . ARG A 1 86 ? 27.524 -19.134 20.489 1.00 52.19 86 ARG A N 1
ATOM 671 C CA . ARG A 1 86 ? 27.922 -18.135 21.478 1.00 52.19 86 ARG A CA 1
ATOM 672 C C . ARG A 1 86 ? 28.349 -18.941 22.701 1.00 52.19 86 ARG A C 1
ATOM 674 O O . ARG A 1 86 ? 27.493 -19.255 23.528 1.00 52.19 86 ARG A O 1
ATOM 681 N N . SER A 1 87 ? 29.618 -19.359 22.763 1.00 48.56 87 SER A N 1
ATOM 682 C CA . SER A 1 87 ? 30.181 -19.856 24.018 1.00 48.56 87 SER A CA 1
ATOM 683 C C . SER A 1 87 ? 29.971 -18.753 25.046 1.00 48.56 87 SER A C 1
ATOM 685 O O . SER A 1 87 ? 30.295 -17.580 24.845 1.00 48.56 87 SER A O 1
ATOM 687 N N . VAL A 1 88 ? 29.269 -19.114 26.106 1.00 55.88 88 VAL A N 1
ATOM 688 C CA . VAL A 1 88 ? 29.035 -18.245 27.242 1.00 55.88 88 VAL A CA 1
ATOM 689 C C . VAL A 1 88 ? 30.335 -18.279 28.034 1.00 55.88 88 VAL A C 1
ATOM 691 O O . VAL A 1 88 ? 30.449 -19.031 28.991 1.00 55.88 88 VAL A O 1
ATOM 694 N N . ASP A 1 89 ? 31.340 -17.518 27.603 1.00 51.56 89 ASP A N 1
ATOM 695 C CA . ASP A 1 89 ? 32.549 -17.311 28.401 1.00 51.56 89 ASP A CA 1
ATOM 696 C C . ASP A 1 89 ? 32.199 -16.368 29.556 1.00 51.56 89 ASP A C 1
ATOM 698 O O . ASP A 1 89 ? 32.470 -15.169 29.523 1.00 51.56 89 ASP A O 1
ATOM 702 N N . ASN A 1 90 ? 31.526 -16.918 30.569 1.00 55.09 90 ASN A N 1
ATOM 703 C CA . ASN A 1 90 ? 31.251 -16.248 31.836 1.00 55.09 90 ASN A CA 1
ATOM 704 C C . ASN A 1 90 ? 32.090 -16.818 32.993 1.00 55.09 90 ASN A C 1
ATOM 706 O O . ASN A 1 90 ? 31.739 -16.626 34.151 1.00 55.09 90 ASN A O 1
ATOM 710 N N . ASP A 1 9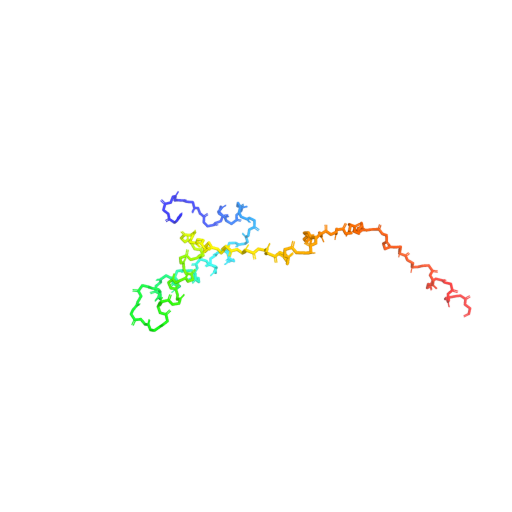1 ? 33.218 -17.468 32.687 1.00 56.19 91 ASP A N 1
ATOM 711 C CA . ASP A 1 91 ? 34.144 -18.013 33.693 1.00 56.19 91 ASP A CA 1
ATOM 712 C C . ASP A 1 91 ? 35.422 -17.174 33.880 1.00 56.19 91 ASP A C 1
ATOM 714 O O . ASP A 1 91 ? 36.230 -17.449 34.767 1.00 56.19 91 ASP A O 1
ATOM 718 N N . VAL A 1 92 ? 35.601 -16.084 33.123 1.00 52.31 92 VAL A N 1
ATOM 719 C CA . VAL A 1 92 ? 36.744 -15.171 33.335 1.00 52.31 92 VAL A CA 1
ATOM 720 C C . VAL A 1 92 ? 36.493 -14.201 34.502 1.00 52.31 92 VAL A C 1
ATOM 722 O O . VAL A 1 92 ? 37.444 -13.743 35.128 1.00 52.31 92 VAL A O 1
ATOM 725 N N . LEU A 1 93 ? 35.233 -13.932 34.873 1.00 48.41 93 LEU A N 1
ATOM 726 C CA . LEU A 1 93 ? 34.903 -12.994 35.959 1.00 48.41 93 LEU A CA 1
ATOM 727 C C . LEU A 1 93 ? 34.919 -13.619 37.367 1.00 48.41 93 LEU A C 1
ATOM 729 O O . LEU A 1 93 ? 35.066 -12.883 38.335 1.00 48.41 93 LEU A O 1
ATOM 733 N N . ALA A 1 94 ? 34.866 -14.949 37.507 1.00 53.03 94 ALA A N 1
ATOM 734 C CA . ALA A 1 94 ? 34.904 -15.613 38.820 1.00 53.03 94 ALA A CA 1
ATOM 735 C C . ALA A 1 94 ? 36.330 -15.809 39.381 1.00 53.03 94 ALA A C 1
ATOM 737 O O . ALA A 1 94 ? 36.497 -16.139 40.552 1.00 53.03 94 ALA A O 1
ATOM 738 N N . SER A 1 95 ? 37.370 -15.599 38.565 1.00 49.81 95 SER A N 1
ATOM 739 C CA . SER A 1 95 ? 38.769 -15.827 38.967 1.00 49.81 95 SER A CA 1
ATOM 740 C C . SER A 1 95 ? 39.486 -14.571 39.487 1.00 49.81 95 SER A C 1
ATOM 742 O O . SER A 1 95 ? 40.592 -14.678 40.011 1.00 49.81 95 SER A O 1
ATOM 744 N N . PHE A 1 96 ? 38.874 -13.386 39.371 1.00 54.78 96 PHE A N 1
ATOM 745 C CA . PHE A 1 96 ? 39.459 -12.119 39.840 1.00 54.78 96 PHE A CA 1
ATOM 746 C C . PHE A 1 96 ? 38.894 -11.621 41.177 1.00 54.78 96 PHE A C 1
ATOM 748 O O . PHE A 1 96 ? 39.389 -10.628 41.699 1.00 54.78 96 PHE A O 1
ATOM 755 N N . GLU A 1 97 ? 37.913 -12.311 41.765 1.00 52.75 97 GLU A N 1
ATOM 756 C CA . GLU A 1 97 ? 37.252 -11.881 43.009 1.00 52.75 97 GLU A CA 1
ATOM 757 C C . GLU A 1 97 ? 37.738 -12.640 44.259 1.00 52.75 97 GLU A C 1
ATOM 759 O O . GLU A 1 97 ? 37.126 -12.601 45.322 1.00 52.75 97 GLU A O 1
ATOM 764 N N . THR A 1 98 ? 38.876 -13.333 44.171 1.00 51.25 98 THR A N 1
ATOM 765 C CA . THR A 1 98 ? 39.565 -13.888 45.348 1.00 51.25 98 THR A CA 1
ATOM 766 C C . THR A 1 98 ? 41.064 -13.626 45.264 1.00 51.25 98 THR A C 1
ATOM 768 O O . THR A 1 98 ? 41.870 -14.544 45.111 1.00 51.25 98 THR A O 1
ATOM 771 N N . ARG A 1 99 ? 41.450 -12.351 45.363 1.00 43.69 99 ARG A N 1
ATOM 772 C CA . ARG A 1 99 ? 42.771 -11.971 45.865 1.00 43.69 99 ARG A CA 1
ATOM 773 C C . ARG A 1 99 ? 42.749 -10.613 46.547 1.00 43.69 99 ARG A C 1
ATOM 775 O O . ARG A 1 99 ? 42.086 -9.706 46.010 1.00 43.69 99 ARG A O 1
#

pLDDT: mean 70.26, std 10.62, range [40.38, 83.75]

Radius of gyration: 26.74 Å; chains: 1; bounding box: 64×39×70 Å

Foldseek 3Di:
DVPPPDDLVVVCVVVVHDSVVVVVVVVVLVVLVVLLPDDDPCNVVSVVVNCVPPVVDDDDDDDPPDDDPPDDPDDDDDDDDDPDDPPPPPPVVVVPPPD

Sequence (99 aa):
MAGYGVSDTDIAKVLDIDAETLRLHYCRAENLYRKATGDGCEAVTAAIFWLKTRARWKETSVHELGGASDLPPLRIERIIIDPRERSVDNDVLASFETR

Secondary structure (DSSP, 8-state):
-TTS---HHHHHHHHT--HHHHHHHHHHHHHHHHHHTSSSTTHHHHHHHHHHHTS-------------TTS-------------------SSSSSSS--